Protein AF-A0A7J2KM29-F1 (afdb_monomer)

Foldseek 3Di:
DPPPDPDPVVVLLVVVLVVVVVVVPVVDPDCPQKDKDAQDQAPLRDGARIWIAGNPQQEIEGEHEDQDCDPVNVVVVVVSQVVRDDPSHDYDYDYHHSVVVVDD

Nearest PDB structures (foldseek):
  2ixs-assembly2_B  TM=5.158E-01  e=1.718E-01  Streptom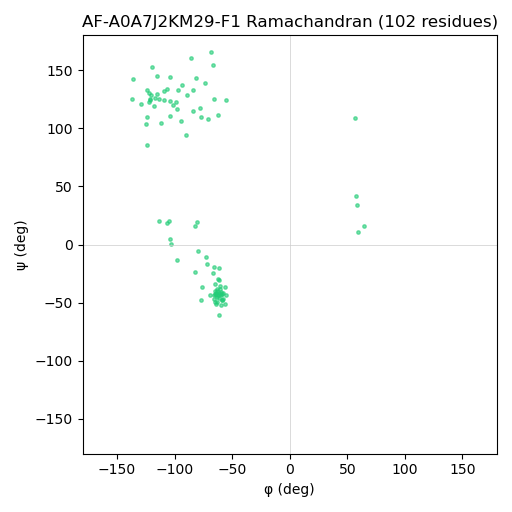yces diastaticus
  8v3w-assembly1_N  TM=4.191E-01  e=5.400E-01  Clostridioides difficile
  3tuf-assembly1_A  TM=3.702E-01  e=2.222E+00  Bacillus subtilis
  8j7u-assembly1_A  TM=2.265E-01  e=2.377E+00  Homo sapiens
  8j80-assembly1_B  TM=3.522E-01  e=5.706E+00  Homo sapiens

Radius of gyration: 14.6 Å; Cα contacts (8 Å, |Δi|>4): 130; chains: 1; bounding box: 31×35×36 Å

Sequence (104 aa):
MRIGNSDESFQKHEVVKLLLVMKILRKYRRKDFLRIYTEFQLENNCKPDIYFENLKDKSILIYEIQKDYTKEWLKEKTKQYKDYEVYNFTVDFIPINLNLFSND

Mean predicted aligned error: 5.51 Å

pLDDT: mean 87.12, std 12.15, range [38.75, 97.0]

Structure (mmCIF, N/CA/C/O backbone):
data_AF-A0A7J2KM29-F1
#
_entry.id   AF-A0A7J2KM29-F1
#
loop_
_atom_site.group_PDB
_atom_site.id
_atom_site.type_symbol
_atom_site.label_atom_id
_atom_site.label_alt_id
_atom_site.label_comp_id
_atom_site.label_asym_id
_atom_site.label_entity_id
_atom_site.label_seq_id
_atom_site.pdbx_PDB_ins_code
_atom_site.Cartn_x
_atom_site.Cartn_y
_atom_site.Cartn_z
_atom_site.occupancy
_atom_site.B_iso_or_equiv
_atom_site.auth_seq_id
_atom_site.auth_comp_id
_atom_site.auth_asym_id
_atom_site.auth_atom_id
_atom_site.pdbx_PDB_model_num
ATOM 1 N N . MET A 1 1 ? -10.133 -23.442 -18.292 1.00 46.66 1 MET A N 1
ATOM 2 C CA . MET A 1 1 ? -9.632 -22.265 -17.553 1.00 46.66 1 MET A CA 1
ATOM 3 C C . MET A 1 1 ? -8.789 -21.445 -18.522 1.00 46.66 1 MET A C 1
ATOM 5 O O . MET A 1 1 ? -7.753 -21.934 -18.947 1.00 46.66 1 MET A O 1
ATOM 9 N N . ARG A 1 2 ? -9.268 -20.282 -18.987 1.00 38.75 2 ARG A N 1
ATOM 10 C CA . ARG A 1 2 ? -8.435 -19.358 -19.776 1.00 38.75 2 ARG A CA 1
ATOM 11 C C . ARG A 1 2 ? -7.529 -18.640 -18.781 1.00 38.75 2 ARG A C 1
ATOM 13 O O . ARG A 1 2 ? -8.036 -17.879 -17.965 1.00 38.75 2 ARG A O 1
ATOM 20 N N . ILE A 1 3 ? -6.234 -18.934 -18.803 1.00 57.22 3 ILE A N 1
ATOM 21 C CA . ILE A 1 3 ? -5.252 -18.152 -18.051 1.00 57.22 3 ILE A CA 1
ATOM 22 C C . ILE A 1 3 ? -5.168 -16.810 -18.780 1.00 57.22 3 ILE A C 1
ATOM 24 O O . ILE A 1 3 ? -4.731 -16.757 -19.929 1.00 57.22 3 ILE A O 1
ATOM 28 N N . GLY A 1 4 ? -5.712 -15.759 -18.167 1.00 49.28 4 GLY A N 1
ATOM 29 C CA . GLY A 1 4 ? -5.587 -14.401 -18.681 1.00 49.28 4 GLY A CA 1
ATOM 30 C C . GLY A 1 4 ? -4.109 -14.032 -18.682 1.00 49.28 4 GLY A C 1
ATOM 31 O O . GLY A 1 4 ? -3.522 -13.935 -17.616 1.00 49.28 4 GLY A O 1
ATOM 32 N N . ASN A 1 5 ? -3.535 -13.897 -19.877 1.00 58.66 5 ASN A N 1
ATOM 33 C CA . ASN A 1 5 ? -2.132 -13.589 -20.161 1.00 58.66 5 ASN A CA 1
ATOM 34 C C . ASN A 1 5 ? -1.088 -14.551 -19.562 1.00 58.66 5 ASN A C 1
ATOM 36 O O . ASN A 1 5 ? -0.766 -14.542 -18.381 1.00 58.66 5 ASN A O 1
ATOM 40 N N . SER A 1 6 ? -0.472 -15.339 -20.444 1.00 60.03 6 SER A N 1
ATOM 41 C CA . SER A 1 6 ? 0.679 -16.205 -20.161 1.00 60.03 6 SER A CA 1
ATOM 42 C C . SER A 1 6 ? 2.024 -15.466 -20.187 1.00 60.03 6 SER A C 1
ATOM 44 O O . SER A 1 6 ? 3.059 -16.112 -20.317 1.00 60.03 6 SER A O 1
ATOM 46 N N . ASP A 1 7 ? 2.019 -14.132 -20.131 1.00 75.25 7 ASP A N 1
ATOM 47 C CA . ASP A 1 7 ? 3.244 -13.332 -20.111 1.00 75.25 7 ASP A CA 1
ATOM 48 C C . ASP A 1 7 ? 4.009 -13.608 -18.805 1.00 75.25 7 ASP A C 1
ATOM 50 O O . ASP A 1 7 ? 3.460 -13.486 -17.708 1.00 75.25 7 ASP A O 1
ATOM 54 N N . GLU A 1 8 ? 5.275 -14.000 -18.920 1.00 74.56 8 GLU A N 1
ATOM 55 C CA . GLU A 1 8 ? 6.154 -14.329 -17.794 1.00 74.56 8 GLU A CA 1
ATOM 56 C C . GLU A 1 8 ? 6.273 -13.169 -16.796 1.00 74.56 8 GLU A C 1
ATOM 58 O O . GLU A 1 8 ? 6.263 -13.361 -15.578 1.00 74.56 8 GLU A O 1
ATOM 63 N N . SER A 1 9 ? 6.289 -11.934 -17.300 1.00 73.31 9 SER A N 1
ATOM 64 C CA . SER A 1 9 ? 6.288 -10.738 -16.469 1.00 73.31 9 SER A CA 1
ATOM 65 C C . SER A 1 9 ? 5.044 -10.642 -15.595 1.00 73.31 9 SER A C 1
ATOM 67 O O . SER A 1 9 ? 5.125 -10.209 -14.444 1.00 73.31 9 SER A O 1
ATOM 69 N N . PHE A 1 10 ? 3.889 -10.976 -16.164 1.00 79.81 10 PHE A N 1
ATOM 70 C CA . PHE A 1 10 ? 2.615 -10.936 -15.461 1.00 79.81 10 PHE A CA 1
ATOM 71 C C . PHE A 1 10 ? 2.567 -12.032 -14.393 1.00 79.81 10 PHE A C 1
ATOM 73 O O . PHE A 1 10 ? 2.233 -11.761 -13.243 1.00 79.81 10 PHE A O 1
ATOM 80 N N . GLN A 1 11 ? 3.018 -13.244 -14.730 1.00 84.12 11 GLN A N 1
ATOM 81 C CA . GLN A 1 11 ? 3.128 -14.340 -13.764 1.00 84.12 11 GLN A CA 1
ATOM 82 C C . GLN A 1 11 ? 4.038 -13.974 -12.591 1.00 84.12 11 GLN A C 1
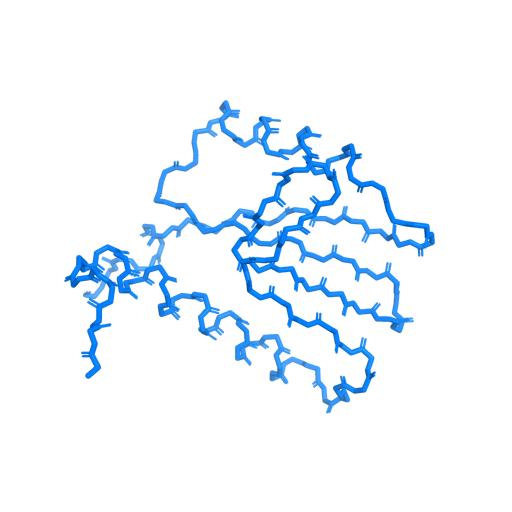ATOM 84 O O . GLN A 1 11 ? 3.694 -14.225 -11.437 1.00 84.12 11 GLN A O 1
ATOM 89 N N . LYS A 1 12 ? 5.175 -13.328 -12.865 1.00 85.00 12 LYS A N 1
ATOM 90 C CA . LYS A 1 12 ? 6.092 -12.878 -11.819 1.00 85.00 12 LYS A CA 1
ATOM 91 C C . LYS A 1 12 ? 5.443 -11.859 -10.878 1.00 85.00 12 LYS A C 1
ATOM 93 O O . LYS A 1 12 ? 5.612 -11.960 -9.663 1.00 85.00 12 LYS A O 1
ATOM 98 N N . HIS A 1 13 ? 4.705 -10.892 -11.423 1.00 89.25 13 HIS A N 1
ATOM 99 C CA . HIS A 1 13 ? 3.965 -9.902 -10.633 1.00 89.25 13 HIS A CA 1
ATOM 100 C C . HIS A 1 13 ? 2.945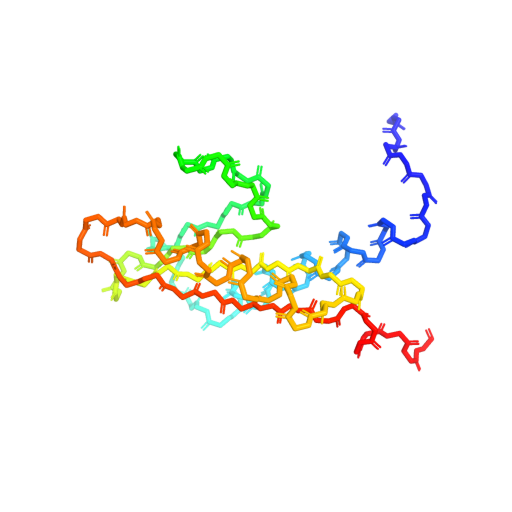 -10.580 -9.703 1.00 89.25 13 HIS A C 1
ATOM 102 O O . HIS A 1 13 ? 2.973 -10.347 -8.492 1.00 89.25 13 HIS A O 1
ATOM 108 N N . GLU A 1 14 ? 2.157 -11.522 -10.228 1.00 89.81 14 GLU A N 1
ATOM 109 C CA . GLU A 1 14 ? 1.179 -12.294 -9.449 1.00 89.81 14 GLU A CA 1
ATOM 110 C C . GLU A 1 14 ? 1.827 -13.159 -8.357 1.00 89.81 14 GLU A C 1
ATOM 112 O O . GLU A 1 14 ? 1.334 -13.224 -7.227 1.00 89.81 14 GLU A O 1
ATOM 117 N N . VAL A 1 15 ? 2.971 -13.788 -8.645 1.00 91.25 15 VAL A N 1
ATOM 118 C CA . VAL A 1 15 ? 3.724 -14.567 -7.650 1.00 91.25 15 VAL A CA 1
ATOM 119 C C . VAL A 1 15 ? 4.218 -13.669 -6.516 1.00 91.25 15 VAL A C 1
ATOM 121 O O . VAL A 1 15 ? 4.061 -14.018 -5.345 1.00 91.25 15 VAL A O 1
ATOM 124 N N . VAL A 1 16 ? 4.774 -12.495 -6.825 1.00 92.12 16 VAL A N 1
ATOM 125 C CA . VAL A 1 16 ? 5.226 -11.543 -5.797 1.00 92.12 16 VAL A CA 1
ATOM 126 C C . VAL A 1 16 ? 4.052 -11.035 -4.959 1.00 92.12 16 VAL A C 1
ATOM 128 O O . VAL A 1 16 ? 4.161 -10.986 -3.730 1.00 92.12 16 VAL A O 1
ATOM 131 N N . LYS A 1 17 ? 2.912 -10.736 -5.593 1.00 93.81 17 LYS A N 1
ATOM 132 C CA . LYS A 1 17 ? 1.663 -10.356 -4.919 1.00 93.81 17 LYS A CA 1
ATOM 133 C C . LYS A 1 17 ? 1.236 -11.438 -3.919 1.00 93.81 17 LYS A C 1
ATOM 135 O O . LYS A 1 17 ? 1.058 -11.160 -2.730 1.00 93.81 17 LYS A O 1
ATOM 140 N N . LEU A 1 18 ? 1.176 -12.696 -4.359 1.00 94.38 18 LEU A N 1
ATOM 141 C CA . LEU A 1 18 ? 0.840 -13.838 -3.507 1.00 94.38 18 LEU A CA 1
ATOM 142 C C . LEU A 1 18 ? 1.813 -13.991 -2.327 1.00 94.38 18 LEU A C 1
ATOM 144 O O . LEU A 1 18 ? 1.382 -14.131 -1.178 1.00 94.38 18 LEU A O 1
ATOM 148 N N . LEU A 1 19 ? 3.122 -13.936 -2.586 1.00 94.44 19 LEU A N 1
ATOM 149 C CA . LEU A 1 19 ? 4.149 -14.055 -1.548 1.00 94.44 19 LEU A CA 1
ATOM 150 C C . LEU A 1 19 ? 4.038 -12.942 -0.501 1.00 94.44 19 LEU A C 1
ATOM 152 O O . LEU A 1 19 ? 4.213 -13.203 0.695 1.00 94.44 19 LEU A O 1
ATOM 156 N N . LEU A 1 20 ? 3.707 -11.718 -0.918 1.00 94.56 20 LEU A N 1
ATOM 157 C CA . LEU A 1 20 ? 3.502 -10.604 -0.000 1.00 94.56 20 LEU A CA 1
ATOM 158 C C . LEU A 1 20 ? 2.287 -10.837 0.901 1.00 94.56 20 LEU A C 1
ATOM 160 O O . LEU A 1 20 ? 2.403 -10.706 2.122 1.00 94.56 20 LEU A O 1
ATOM 164 N N . VAL A 1 21 ? 1.155 -11.259 0.332 1.00 95.25 21 VAL A N 1
ATOM 165 C CA . VAL A 1 21 ? -0.047 -11.607 1.106 1.00 95.25 21 VAL A CA 1
ATOM 166 C C . VAL A 1 21 ? 0.262 -12.718 2.110 1.00 95.25 21 VAL A C 1
ATOM 168 O O . VAL A 1 21 ? -0.049 -12.588 3.296 1.00 95.25 21 VAL A O 1
ATOM 171 N N . MET A 1 22 ? 0.952 -13.781 1.686 1.00 94.94 22 MET A N 1
ATOM 172 C CA . MET A 1 22 ? 1.376 -14.862 2.582 1.00 94.94 22 MET A CA 1
ATOM 173 C C . MET A 1 22 ? 2.279 -14.354 3.711 1.00 94.94 22 MET A C 1
ATOM 175 O O . MET A 1 22 ? 2.122 -14.772 4.861 1.00 94.94 22 MET A O 1
ATOM 179 N N . LYS A 1 23 ? 3.212 -13.442 3.417 1.00 93.69 23 LYS A N 1
ATOM 180 C CA . LYS A 1 23 ? 4.099 -12.831 4.416 1.00 93.69 23 LYS A CA 1
ATOM 181 C C . LYS A 1 23 ? 3.318 -12.001 5.435 1.00 93.69 23 LYS A C 1
ATOM 183 O O . LYS A 1 23 ? 3.578 -12.136 6.631 1.00 93.69 23 LYS A O 1
ATOM 188 N N . ILE A 1 24 ? 2.345 -11.203 4.993 1.00 93.44 24 ILE A N 1
ATOM 189 C CA . ILE A 1 24 ? 1.444 -10.450 5.879 1.00 93.44 24 ILE A CA 1
ATOM 190 C C . ILE A 1 24 ? 0.676 -11.429 6.776 1.00 93.44 24 ILE A C 1
ATOM 192 O O . ILE A 1 24 ? 0.752 -11.341 8.000 1.00 93.44 24 ILE A O 1
ATOM 196 N N . LEU A 1 25 ? 0.024 -12.437 6.193 1.00 93.19 25 LEU A N 1
ATOM 197 C CA . LEU A 1 25 ? -0.755 -13.429 6.940 1.00 93.19 25 LEU A CA 1
ATOM 198 C C . LEU A 1 25 ? 0.080 -14.242 7.942 1.00 93.19 25 LEU A C 1
ATOM 200 O O . LEU A 1 25 ? -0.449 -14.664 8.970 1.00 93.19 25 LEU A O 1
ATOM 204 N N . ARG A 1 26 ? 1.369 -14.472 7.661 1.00 93.75 26 ARG A N 1
ATOM 205 C CA . ARG A 1 26 ? 2.311 -15.126 8.587 1.00 93.75 26 ARG A CA 1
ATOM 206 C C . ARG A 1 26 ? 2.769 -14.199 9.711 1.00 93.75 26 ARG A C 1
ATOM 208 O O . ARG A 1 26 ? 2.937 -14.663 10.835 1.00 93.75 26 ARG A O 1
ATOM 215 N N . LYS A 1 27 ? 2.966 -12.908 9.425 1.00 92.94 27 LYS A N 1
ATOM 216 C CA . LYS A 1 27 ? 3.382 -11.901 10.415 1.00 92.94 27 LYS A CA 1
ATOM 217 C C . LYS A 1 27 ? 2.331 -11.723 11.514 1.00 92.94 27 LYS A C 1
ATOM 219 O O . LYS A 1 27 ? 2.684 -11.562 12.681 1.00 92.94 27 LYS A O 1
ATOM 224 N N . TYR A 1 28 ? 1.048 -11.759 11.159 1.00 91.25 28 TYR A N 1
ATOM 225 C CA . TYR A 1 28 ? -0.048 -11.494 12.090 1.00 91.25 28 TYR A CA 1
ATOM 226 C C . TYR A 1 28 ? -0.761 -12.784 12.520 1.00 91.25 28 TYR A C 1
ATOM 228 O O . TYR A 1 28 ? -1.491 -13.414 11.758 1.00 91.25 28 TYR A O 1
ATOM 236 N N . ARG A 1 29 ? -0.589 -13.162 13.794 1.00 82.69 29 ARG A N 1
ATOM 237 C CA . ARG A 1 29 ? -1.177 -14.390 14.364 1.00 82.69 29 ARG A CA 1
ATOM 238 C C . ARG A 1 29 ? -2.712 -14.365 14.405 1.00 82.69 29 ARG A C 1
ATOM 240 O O . ARG A 1 29 ? -3.335 -15.393 14.156 1.00 82.69 29 ARG A O 1
ATOM 247 N N . ARG A 1 30 ? -3.313 -13.216 14.740 1.00 85.50 30 ARG A N 1
ATOM 248 C CA . ARG A 1 30 ? -4.774 -13.015 14.747 1.00 85.50 30 ARG A CA 1
ATOM 249 C C . ARG A 1 30 ? -5.194 -12.322 13.460 1.00 85.50 30 ARG A C 1
ATOM 251 O O . ARG A 1 30 ? -4.693 -11.238 13.177 1.00 85.50 30 ARG A O 1
ATOM 258 N N . LYS A 1 31 ? -6.100 -12.950 12.714 1.00 88.00 31 LYS A N 1
ATOM 259 C CA . LYS A 1 31 ? -6.528 -12.483 11.389 1.00 88.00 31 LYS A CA 1
ATOM 260 C C . LYS A 1 31 ? -7.831 -11.685 11.417 1.00 88.00 31 LYS A C 1
ATOM 262 O O . LYS A 1 31 ? -8.109 -10.981 10.461 1.00 88.00 31 LYS A O 1
ATOM 267 N N . ASP A 1 32 ? -8.565 -11.724 12.527 1.00 91.44 32 ASP A N 1
ATOM 268 C CA . ASP A 1 32 ? -9.899 -11.112 12.673 1.00 91.44 32 ASP A CA 1
ATOM 269 C C . ASP A 1 32 ? -9.905 -9.585 12.487 1.00 91.44 32 ASP A C 1
ATOM 271 O O . ASP A 1 32 ? -10.938 -8.986 12.209 1.00 91.44 32 ASP A O 1
ATOM 275 N N . PHE A 1 33 ? -8.740 -8.952 12.637 1.00 92.94 33 PHE A N 1
ATOM 276 C CA . PHE A 1 33 ? -8.551 -7.509 12.480 1.00 92.94 33 PHE A CA 1
ATOM 277 C C . PHE A 1 33 ? -7.877 -7.129 11.162 1.00 92.94 33 PHE A C 1
ATOM 279 O O . PHE A 1 33 ? -7.529 -5.967 10.983 1.00 92.94 33 PHE A O 1
ATOM 286 N N . LEU A 1 34 ? -7.632 -8.091 10.274 1.00 95.25 34 LEU A N 1
ATOM 287 C CA . LEU A 1 34 ? -6.910 -7.859 9.031 1.00 95.25 34 LEU A CA 1
ATOM 288 C C . LEU A 1 34 ? -7.888 -7.890 7.869 1.00 95.25 34 LEU A C 1
ATOM 290 O O . LEU A 1 34 ? -8.681 -8.822 7.735 1.00 95.25 34 LEU A O 1
ATOM 2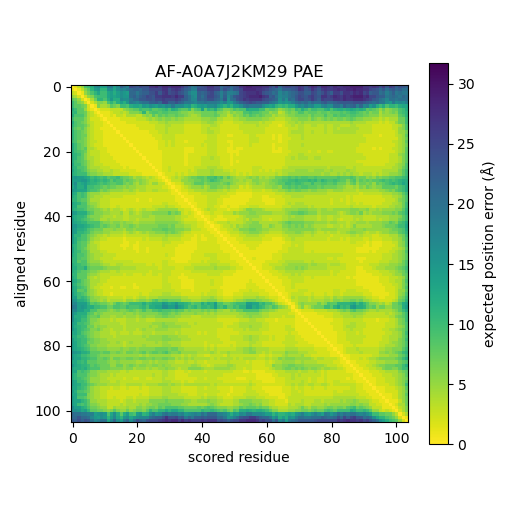94 N N . ARG A 1 35 ? -7.772 -6.909 6.987 1.00 95.44 35 ARG A N 1
ATOM 295 C CA . ARG A 1 35 ? -8.407 -6.928 5.674 1.00 95.44 35 ARG A CA 1
ATOM 296 C C . ARG A 1 35 ? -7.308 -6.824 4.634 1.00 95.44 35 ARG A C 1
ATOM 298 O O . ARG A 1 35 ? -6.426 -5.977 4.735 1.00 95.44 35 ARG A O 1
ATOM 305 N N . ILE A 1 36 ? -7.326 -7.741 3.678 1.00 96.12 36 ILE A N 1
ATOM 306 C CA . ILE A 1 36 ? -6.374 -7.771 2.574 1.00 96.12 36 ILE A CA 1
ATOM 307 C C . ILE A 1 36 ? -7.202 -7.884 1.309 1.00 96.12 36 ILE A C 1
ATOM 309 O O . ILE A 1 36 ? -7.947 -8.851 1.152 1.00 96.12 36 ILE A O 1
ATOM 313 N N . TYR A 1 37 ? -7.053 -6.914 0.419 1.00 95.31 37 TYR A N 1
ATOM 314 C CA . TYR A 1 37 ? -7.668 -6.950 -0.895 1.00 95.31 37 TYR A CA 1
ATOM 315 C C . TYR A 1 37 ? -6.586 -6.793 -1.949 1.00 95.31 37 TYR A C 1
ATOM 317 O 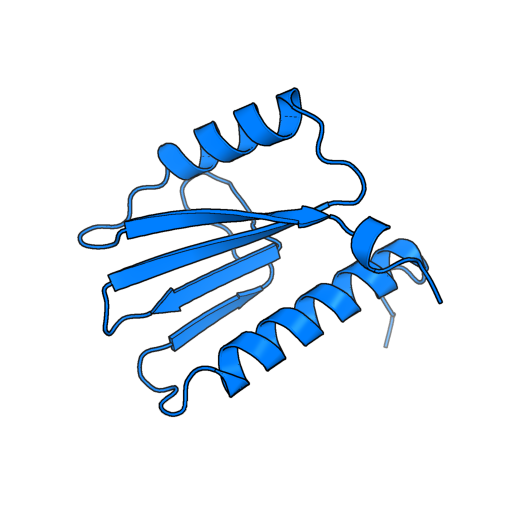O . TYR A 1 37 ? -5.723 -5.924 -1.851 1.00 95.31 37 TYR A O 1
ATOM 325 N N . THR A 1 38 ? -6.626 -7.649 -2.957 1.00 94.44 38 THR A N 1
ATOM 326 C CA . THR A 1 38 ? -5.814 -7.497 -4.159 1.00 94.44 38 THR A CA 1
ATOM 327 C C . THR A 1 38 ? -6.630 -6.753 -5.193 1.00 94.44 38 THR A C 1
ATOM 329 O O . THR A 1 38 ? -7.802 -7.087 -5.373 1.00 94.44 38 THR A O 1
ATOM 332 N N . GLU A 1 39 ? -6.022 -5.801 -5.900 1.00 88.88 39 GLU A N 1
ATOM 333 C CA . GLU A 1 39 ? -6.670 -5.163 -7.050 1.00 88.88 39 GLU A CA 1
ATOM 334 C C . GLU A 1 39 ? -8.014 -4.484 -6.721 1.00 88.88 39 GLU A C 1
ATOM 336 O O . GLU A 1 39 ? -8.948 -4.457 -7.524 1.00 88.88 39 GLU A O 1
ATOM 341 N N . PHE A 1 40 ? -8.125 -3.932 -5.517 1.00 89.19 40 PHE A N 1
ATOM 342 C CA . PHE A 1 40 ? -9.343 -3.290 -5.040 1.00 89.19 40 PHE A CA 1
ATOM 343 C C . PHE A 1 40 ? -9.428 -1.842 -5.515 1.00 89.19 40 PHE A C 1
ATOM 345 O O . PHE A 1 40 ? -8.463 -1.096 -5.398 1.00 89.19 40 PHE A O 1
ATOM 352 N N . GLN A 1 41 ? -10.579 -1.435 -6.044 1.00 91.31 41 GLN A N 1
ATOM 353 C CA . GLN A 1 41 ? -10.793 -0.063 -6.495 1.00 91.31 41 GLN A CA 1
ATOM 354 C C . GLN A 1 41 ? -11.051 0.855 -5.293 1.00 91.31 41 GLN A C 1
ATOM 356 O O . GLN A 1 41 ? -12.042 0.688 -4.587 1.00 91.31 41 GLN A O 1
ATOM 361 N N . LEU A 1 42 ? -10.173 1.835 -5.086 1.00 89.75 42 LEU A N 1
ATOM 362 C CA . LEU A 1 42 ? -10.311 2.878 -4.071 1.00 89.75 42 LEU A CA 1
ATOM 363 C C . LEU A 1 42 ? -11.144 4.057 -4.592 1.00 89.75 42 LEU A C 1
ATOM 365 O O . LEU A 1 42 ? -11.26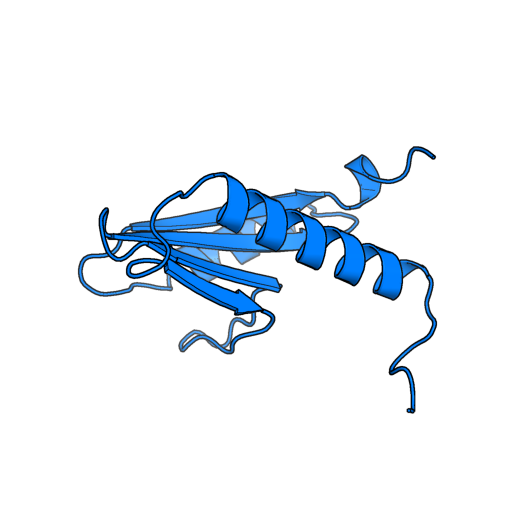5 4.266 -5.803 1.00 89.75 42 LEU A O 1
ATOM 369 N N . GLU A 1 43 ? -11.661 4.860 -3.660 1.00 86.38 43 GLU A N 1
ATOM 370 C CA . GLU A 1 43 ? -12.494 6.042 -3.938 1.00 86.38 43 GLU A CA 1
ATOM 371 C C . GLU A 1 43 ? -11.758 7.126 -4.741 1.00 86.38 43 GLU A C 1
ATOM 373 O O . GLU A 1 43 ? -12.363 7.824 -5.550 1.00 86.38 43 GLU A O 1
ATOM 378 N N . ASN A 1 44 ? -10.434 7.224 -4.595 1.00 84.25 44 ASN A N 1
ATOM 379 C CA . ASN A 1 44 ? -9.587 8.140 -5.367 1.00 84.25 44 ASN A CA 1
ATOM 380 C C . ASN A 1 44 ? -9.245 7.610 -6.778 1.00 84.25 44 ASN A C 1
ATOM 382 O O . ASN A 1 44 ? -8.252 8.024 -7.377 1.00 84.25 44 ASN A O 1
ATOM 386 N N . ASN A 1 45 ? -10.021 6.654 -7.296 1.00 85.00 45 ASN A N 1
ATOM 387 C CA . ASN A 1 45 ? -9.786 5.936 -8.549 1.00 85.00 45 ASN A CA 1
ATOM 388 C C . ASN A 1 45 ? -8.459 5.153 -8.630 1.00 85.00 45 ASN A C 1
ATOM 390 O O . ASN A 1 45 ? -8.131 4.620 -9.692 1.00 85.00 45 ASN A O 1
ATOM 394 N N . CYS A 1 46 ? -7.723 4.988 -7.529 1.00 86.94 46 CYS A N 1
ATOM 395 C CA . CYS A 1 46 ? -6.545 4.124 -7.514 1.00 86.94 46 CYS A CA 1
ATOM 396 C C . CYS A 1 46 ? -6.937 2.658 -7.335 1.00 86.94 46 CYS A C 1
ATOM 398 O O . CYS A 1 46 ? -7.852 2.327 -6.586 1.00 86.94 46 CYS A O 1
ATOM 400 N N . LYS A 1 47 ? -6.204 1.771 -8.002 1.00 92.75 47 LYS A N 1
ATOM 401 C CA . LYS A 1 47 ? -6.351 0.324 -7.874 1.00 92.75 47 LYS A CA 1
ATOM 402 C C . LYS A 1 47 ? -4.989 -0.259 -7.486 1.00 92.75 47 LYS A C 1
ATOM 404 O O . LYS A 1 47 ? -4.226 -0.598 -8.388 1.00 92.75 47 LYS A O 1
ATOM 409 N N . PRO A 1 48 ? -4.639 -0.295 -6.189 1.00 94.12 48 PRO A N 1
ATOM 410 C CA . PRO A 1 48 ? -3.369 -0.853 -5.756 1.00 94.12 48 PRO A CA 1
ATOM 411 C C . PRO A 1 48 ? -3.293 -2.355 -6.002 1.00 94.12 48 PRO A C 1
ATOM 413 O O . PRO A 1 48 ? -4.309 -3.060 -5.970 1.00 94.12 48 PRO A O 1
ATOM 416 N N . ASP A 1 49 ? -2.070 -2.859 -6.142 1.00 95.25 49 ASP A N 1
ATOM 417 C CA . ASP A 1 49 ? -1.839 -4.298 -6.224 1.00 95.25 49 ASP A CA 1
ATOM 418 C C . ASP A 1 49 ? -2.296 -5.017 -4.958 1.00 95.25 49 ASP A C 1
ATOM 420 O O . ASP A 1 49 ? -2.987 -6.037 -5.043 1.00 95.25 49 ASP A O 1
ATOM 424 N N . ILE A 1 50 ? -1.937 -4.476 -3.788 1.00 97.00 50 ILE A N 1
ATOM 425 C CA . ILE A 1 50 ? -2.402 -4.964 -2.487 1.00 97.00 50 ILE A CA 1
ATOM 426 C C . ILE A 1 50 ? -2.771 -3.785 -1.595 1.00 97.00 50 ILE A C 1
ATOM 428 O O . ILE A 1 50 ? -1.949 -2.922 -1.290 1.00 97.00 50 ILE A O 1
ATOM 432 N N . TYR A 1 51 ? -4.000 -3.821 -1.102 1.00 96.75 51 TYR A N 1
ATOM 433 C CA . TYR A 1 51 ? -4.486 -3.006 -0.006 1.00 96.75 51 TYR A CA 1
ATOM 434 C C . TYR A 1 51 ? -4.506 -3.851 1.268 1.00 96.75 51 TYR A C 1
ATOM 436 O O . TYR A 1 51 ? -5.194 -4.874 1.329 1.00 96.75 51 TYR A O 1
ATOM 444 N N . PHE A 1 52 ? -3.760 -3.436 2.287 1.00 96.56 52 PHE A N 1
ATOM 445 C CA . PHE A 1 52 ? -3.755 -4.065 3.603 1.00 96.56 52 PHE A CA 1
ATOM 446 C C . PHE A 1 52 ? -4.254 -3.080 4.654 1.00 96.56 52 PHE A C 1
ATOM 448 O O . PHE A 1 52 ? -3.689 -2.007 4.805 1.00 96.56 52 PHE A O 1
ATOM 455 N N . GLU A 1 53 ? -5.263 -3.473 5.420 1.00 95.69 53 GLU A N 1
ATOM 456 C CA . GLU A 1 53 ? -5.815 -2.697 6.527 1.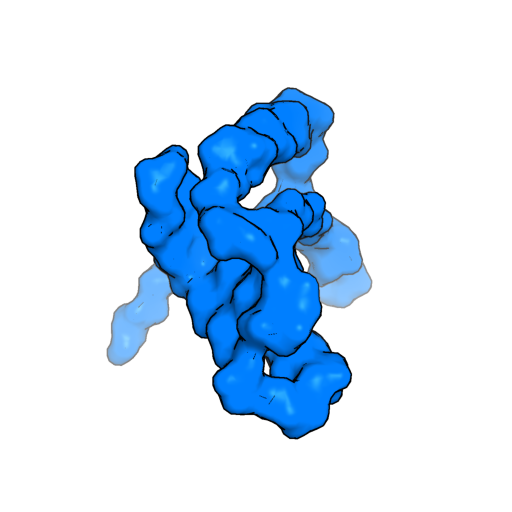00 95.69 53 GLU A CA 1
ATOM 457 C C . GLU A 1 53 ? -5.738 -3.520 7.816 1.00 95.69 53 GLU A C 1
ATOM 459 O O . GLU A 1 53 ? -6.166 -4.678 7.877 1.00 95.69 53 GLU A O 1
ATOM 464 N N . ASN A 1 54 ? -5.198 -2.903 8.866 1.00 96.00 54 ASN A N 1
ATOM 465 C CA . ASN A 1 54 ? -5.149 -3.450 10.210 1.00 96.00 54 ASN A CA 1
ATOM 466 C C . ASN A 1 54 ? -6.063 -2.640 11.136 1.00 96.00 54 ASN A C 1
ATOM 468 O O . ASN A 1 54 ? -5.742 -1.548 11.605 1.00 96.00 54 ASN A O 1
ATOM 472 N N . LEU A 1 55 ? -7.214 -3.222 11.462 1.00 94.81 55 LEU A N 1
ATOM 473 C CA . LEU A 1 55 ? -8.248 -2.600 12.288 1.00 94.81 55 LEU A CA 1
ATOM 474 C C . LEU A 1 55 ? -7.810 -2.363 13.736 1.00 94.81 55 LEU A C 1
ATOM 476 O O . LEU A 1 55 ? -8.452 -1.568 14.430 1.00 94.81 55 LEU A O 1
ATOM 480 N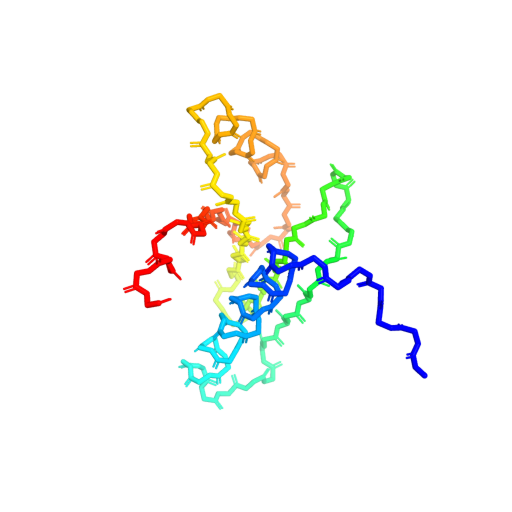 N . LYS A 1 56 ? -6.767 -3.070 14.195 1.00 93.44 56 LYS A N 1
ATOM 481 C CA . LYS A 1 56 ? -6.279 -3.015 15.576 1.00 93.44 56 LYS A CA 1
ATOM 482 C C . LYS A 1 56 ? -5.470 -1.750 15.850 1.00 93.44 56 LYS A C 1
ATOM 484 O O . LYS A 1 56 ? -5.682 -1.126 16.881 1.00 93.44 56 LYS A O 1
ATOM 489 N N . ASP A 1 57 ? -4.531 -1.420 14.969 1.00 94.19 57 ASP A N 1
ATOM 490 C CA . ASP A 1 57 ? -3.669 -0.234 15.095 1.00 94.19 57 ASP A CA 1
ATOM 491 C C . ASP A 1 57 ? -4.099 0.913 14.176 1.00 94.19 57 ASP A C 1
ATOM 493 O O . ASP A 1 57 ? -3.489 1.976 14.210 1.00 94.19 57 ASP A O 1
ATOM 497 N N . LYS A 1 58 ? -5.169 0.705 13.401 1.00 96.19 58 LYS A N 1
ATOM 498 C CA . LYS A 1 58 ? -5.696 1.670 12.442 1.00 96.19 58 LYS A CA 1
ATOM 499 C C . LYS A 1 58 ? -4.659 2.080 11.395 1.00 96.19 58 LYS A C 1
ATOM 501 O O . LYS A 1 58 ? -4.562 3.244 11.024 1.00 96.19 58 LYS A O 1
ATOM 506 N N . SER A 1 59 ? -3.892 1.115 10.897 1.00 95.88 59 SER A N 1
ATOM 507 C CA . SER A 1 59 ? -2.971 1.331 9.780 1.00 95.88 59 SER A CA 1
ATOM 508 C C . SER A 1 59 ? -3.508 0.743 8.479 1.00 95.88 59 SER A C 1
ATOM 510 O O . SER A 1 59 ? -4.151 -0.309 8.465 1.00 95.88 59 SER A O 1
ATOM 512 N N . ILE A 1 60 ? -3.225 1.433 7.381 1.00 95.94 60 ILE A N 1
ATOM 513 C CA . ILE A 1 60 ? -3.419 0.978 6.011 1.00 95.94 60 ILE A CA 1
ATOM 514 C C . ILE A 1 60 ? -2.056 1.026 5.329 1.00 95.94 60 ILE A C 1
ATOM 516 O O . ILE A 1 60 ? -1.406 2.068 5.309 1.00 95.94 60 ILE A O 1
ATOM 520 N N . LEU A 1 61 ? -1.631 -0.095 4.754 1.00 95.81 61 LEU A N 1
ATOM 521 C CA . LEU A 1 61 ? -0.456 -0.164 3.894 1.00 95.81 61 LEU A CA 1
ATOM 522 C C . LEU A 1 61 ? -0.904 -0.493 2.478 1.00 95.81 61 LEU A C 1
ATOM 524 O O . LEU A 1 61 ? -1.573 -1.502 2.236 1.00 95.81 61 LEU A O 1
ATOM 528 N N . ILE A 1 62 ? -0.499 0.354 1.546 1.00 95.81 62 ILE A N 1
ATOM 529 C CA . ILE A 1 62 ? -0.740 0.177 0.124 1.00 95.81 62 ILE A CA 1
ATOM 530 C C . ILE A 1 62 ? 0.558 -0.281 -0.525 1.00 95.81 62 ILE A C 1
ATOM 532 O O . ILE A 1 62 ? 1.577 0.400 -0.423 1.00 95.81 62 ILE A O 1
ATOM 536 N N . TYR A 1 63 ? 0.520 -1.421 -1.207 1.00 95.44 63 TYR A N 1
ATOM 537 C CA . TYR A 1 63 ? 1.661 -1.944 -1.946 1.00 95.44 63 TYR A CA 1
ATOM 538 C C . TYR A 1 63 ? 1.415 -1.837 -3.447 1.00 95.44 63 TYR A C 1
ATOM 540 O O . TYR A 1 63 ? 0.365 -2.260 -3.930 1.00 95.44 63 TYR A O 1
ATOM 548 N N . GLU A 1 64 ? 2.407 -1.318 -4.168 1.00 94.00 64 GLU A N 1
ATOM 549 C CA . GLU A 1 64 ? 2.440 -1.295 -5.637 1.00 94.00 64 GLU A CA 1
ATOM 550 C C . GLU A 1 64 ? 3.700 -2.009 -6.112 1.00 94.00 64 GLU A C 1
ATOM 552 O O . GLU A 1 64 ? 4.816 -1.635 -5.742 1.00 94.00 64 GLU A O 1
ATOM 557 N N . ILE A 1 65 ? 3.529 -3.034 -6.932 1.00 92.19 65 ILE A N 1
ATOM 558 C CA . ILE A 1 65 ? 4.592 -3.838 -7.513 1.00 92.19 65 ILE A CA 1
ATOM 559 C C . ILE A 1 65 ? 4.850 -3.305 -8.917 1.00 92.19 65 ILE A C 1
ATOM 561 O O . ILE A 1 65 ? 4.002 -3.381 -9.802 1.00 92.19 65 ILE A O 1
ATOM 565 N N . GLN A 1 66 ? 6.055 -2.790 -9.135 1.00 89.50 66 GLN A N 1
ATOM 566 C CA . GLN A 1 66 ? 6.440 -2.194 -10.406 1.00 89.50 66 GLN A CA 1
ATOM 567 C C . GLN A 1 66 ? 7.842 -2.646 -10.807 1.00 89.50 66 GLN A C 1
ATOM 569 O O . GLN A 1 66 ? 8.720 -2.782 -9.955 1.00 89.50 66 GLN A O 1
ATOM 574 N N . LYS A 1 67 ? 8.067 -2.881 -12.107 1.00 82.75 67 LYS A N 1
ATOM 575 C CA . LYS A 1 67 ? 9.409 -3.197 -12.636 1.00 82.75 67 LYS A CA 1
ATOM 576 C C . LYS A 1 67 ? 10.379 -2.054 -12.386 1.00 82.75 67 LYS A C 1
ATOM 578 O O . LYS A 1 67 ? 11.337 -2.207 -11.642 1.00 82.75 67 LYS A O 1
ATOM 583 N N . ASP A 1 68 ? 10.051 -0.895 -12.941 1.00 78.81 68 ASP A N 1
ATOM 584 C CA . ASP A 1 68 ? 10.831 0.322 -12.800 1.00 78.81 68 ASP A CA 1
ATOM 585 C C . ASP A 1 68 ? 9.925 1.412 -12.240 1.00 78.81 68 ASP A C 1
ATOM 587 O O . ASP A 1 68 ? 9.012 1.890 -12.916 1.00 78.81 68 ASP A O 1
ATOM 591 N N . TYR A 1 69 ? 10.146 1.803 -10.987 1.00 78.25 69 TYR A N 1
ATOM 592 C CA . TYR A 1 69 ? 9.542 3.020 -10.463 1.00 78.25 69 TYR A CA 1
ATOM 593 C C . TYR A 1 69 ? 10.532 4.175 -10.621 1.00 78.25 69 TYR A C 1
ATOM 595 O O . TYR A 1 69 ? 11.545 4.274 -9.928 1.00 78.25 69 TYR A O 1
ATOM 603 N N . THR A 1 70 ? 10.262 5.060 -11.576 1.00 85.56 70 THR A N 1
ATOM 604 C CA . THR A 1 70 ? 11.022 6.304 -11.728 1.00 85.56 70 THR A CA 1
ATOM 605 C C . THR A 1 70 ? 10.747 7.240 -10.546 1.00 85.56 70 THR A C 1
ATOM 607 O O . THR A 1 70 ? 9.792 7.054 -9.782 1.00 85.56 70 THR A O 1
ATOM 610 N N . LYS A 1 71 ? 11.574 8.279 -10.374 1.00 89.50 71 LYS A N 1
ATOM 611 C CA . LYS A 1 71 ? 11.335 9.299 -9.337 1.00 89.50 71 LYS A CA 1
ATOM 612 C C . LYS A 1 71 ? 10.002 10.012 -9.566 1.00 89.50 71 LYS A C 1
ATOM 614 O O . LYS A 1 71 ? 9.310 10.346 -8.607 1.00 89.50 71 LYS A O 1
ATOM 619 N N . GLU A 1 72 ? 9.645 10.216 -10.827 1.00 90.88 72 GLU A N 1
ATOM 620 C CA . GLU A 1 72 ? 8.391 10.818 -11.264 1.00 90.88 72 GLU A CA 1
ATOM 621 C C . GLU A 1 72 ? 7.209 9.934 -10.864 1.00 90.88 72 GLU A C 1
ATOM 623 O O . GLU A 1 72 ? 6.318 10.407 -10.161 1.00 90.88 72 GLU A O 1
ATOM 628 N N . TRP A 1 73 ? 7.254 8.636 -11.188 1.00 91.12 73 TRP A N 1
ATOM 629 C CA . TRP A 1 73 ? 6.205 7.688 -10.809 1.00 91.12 73 TRP A CA 1
ATOM 630 C C . TRP A 1 73 ? 6.035 7.603 -9.287 1.00 91.12 73 TRP A C 1
ATOM 632 O O . TRP A 1 73 ? 4.914 7.644 -8.784 1.00 91.12 73 TRP A O 1
ATOM 642 N N . LEU A 1 74 ? 7.139 7.559 -8.527 1.00 91.25 74 LEU A N 1
ATOM 643 C CA . LEU A 1 74 ? 7.091 7.563 -7.060 1.00 91.25 74 LEU A CA 1
ATOM 644 C C . LEU A 1 74 ? 6.431 8.827 -6.517 1.00 91.25 74 LEU A C 1
ATOM 646 O O . LEU A 1 74 ? 5.631 8.749 -5.584 1.00 91.25 74 LEU A O 1
ATOM 650 N N . LYS A 1 75 ? 6.757 9.988 -7.090 1.00 91.31 75 LYS A N 1
ATOM 651 C CA . LYS A 1 75 ? 6.187 11.276 -6.689 1.00 91.31 75 LYS A CA 1
ATOM 652 C C . LYS A 1 75 ? 4.691 11.330 -6.990 1.00 91.31 75 LYS A C 1
ATOM 654 O O . LYS A 1 75 ? 3.922 11.781 -6.143 1.00 91.31 75 LYS A O 1
ATOM 659 N N . GLU A 1 76 ? 4.280 10.849 -8.160 1.00 90.69 76 GLU A N 1
ATOM 660 C CA . GLU A 1 76 ? 2.876 10.767 -8.562 1.00 90.69 76 GLU A CA 1
ATOM 661 C C . GLU A 1 76 ? 2.082 9.830 -7.655 1.00 90.69 76 GLU A C 1
ATOM 663 O O . GLU A 1 76 ? 1.057 10.239 -7.115 1.00 90.69 76 GLU A O 1
ATOM 668 N N . LYS A 1 77 ? 2.581 8.614 -7.410 1.00 91.12 77 LYS A N 1
ATOM 669 C CA . LYS A 1 77 ? 1.923 7.634 -6.534 1.00 91.12 77 LYS A CA 1
ATOM 670 C C . LYS A 1 77 ? 1.862 8.089 -5.086 1.00 91.12 77 LYS A C 1
ATOM 672 O O . LYS A 1 77 ? 0.809 8.001 -4.464 1.00 91.12 77 LYS A O 1
ATOM 677 N N . THR A 1 78 ? 2.949 8.659 -4.572 1.00 90.00 78 THR A N 1
ATOM 678 C CA . THR A 1 78 ? 2.959 9.259 -3.231 1.00 90.00 78 THR A CA 1
ATOM 679 C C . THR A 1 78 ? 1.904 10.352 -3.116 1.00 90.00 78 THR A C 1
ATOM 681 O O . THR A 1 78 ? 1.201 10.407 -2.115 1.00 90.00 78 THR A O 1
ATOM 684 N N . LYS A 1 79 ? 1.750 11.204 -4.139 1.00 90.19 79 LYS A N 1
ATOM 685 C CA . LYS A 1 79 ? 0.701 12.228 -4.145 1.00 90.19 79 LYS A CA 1
ATOM 686 C C . LYS A 1 79 ? -0.698 11.601 -4.185 1.00 90.19 79 LYS A C 1
ATOM 688 O O . LYS A 1 79 ? -1.520 11.943 -3.349 1.00 90.19 79 LYS A O 1
ATOM 693 N N . GLN A 1 80 ? -0.936 10.654 -5.096 1.00 90.50 80 GLN A N 1
ATOM 694 C CA . GLN A 1 80 ? -2.227 9.968 -5.239 1.00 90.50 80 GLN A CA 1
ATOM 695 C C . GLN A 1 80 ? -2.689 9.308 -3.934 1.00 90.50 80 GLN A C 1
ATOM 697 O O . GLN A 1 80 ? -3.859 9.418 -3.575 1.00 90.50 80 GLN A O 1
ATOM 702 N N . TYR A 1 81 ? -1.779 8.641 -3.220 1.00 91.00 81 TYR A N 1
ATOM 703 C CA . TYR A 1 81 ? -2.102 7.974 -1.958 1.00 91.00 81 TYR A CA 1
ATOM 704 C C . TYR A 1 81 ? -2.116 8.909 -0.752 1.00 91.00 81 TYR A C 1
ATOM 706 O O . TYR A 1 81 ? -2.814 8.618 0.211 1.00 91.00 81 TYR A O 1
ATOM 714 N N . LYS A 1 82 ? -1.420 10.049 -0.805 1.00 86.06 82 LYS A N 1
ATOM 715 C CA . LYS A 1 82 ? -1.544 11.090 0.222 1.00 86.06 82 LYS A CA 1
ATOM 716 C C . LYS A 1 82 ? -2.942 11.713 0.239 1.00 86.06 82 LYS A C 1
ATOM 718 O O . LYS A 1 82 ? -3.424 12.062 1.307 1.00 86.06 82 LYS A O 1
ATOM 723 N N . ASP A 1 83 ? -3.578 11.821 -0.925 1.00 86.31 83 ASP A N 1
ATOM 724 C CA . ASP A 1 83 ? -4.943 12.342 -1.059 1.00 86.31 83 ASP A CA 1
ATOM 725 C C . ASP A 1 83 ? -6.016 11.287 -0.692 1.00 86.31 83 ASP A C 1
ATOM 727 O O . ASP A 1 83 ? -7.206 11.594 -0.654 1.00 86.31 83 ASP A O 1
ATOM 731 N N . TYR A 1 84 ? -5.617 10.034 -0.427 1.00 90.12 84 TYR A N 1
ATOM 732 C CA . TYR A 1 84 ? -6.513 8.974 0.029 1.00 90.12 84 TYR A CA 1
ATOM 733 C C . TYR A 1 84 ? -6.585 8.961 1.557 1.00 90.12 84 TYR A C 1
ATOM 735 O O . TYR A 1 84 ? -5.768 8.335 2.234 1.00 90.12 84 TYR A O 1
ATOM 743 N N . GLU A 1 85 ? -7.580 9.653 2.101 1.00 88.75 85 GLU A N 1
ATOM 744 C CA . GLU A 1 85 ? -7.823 9.704 3.539 1.00 88.75 85 GLU A CA 1
ATOM 745 C C . GLU A 1 85 ? -8.893 8.692 3.952 1.00 88.75 85 GLU A C 1
ATOM 747 O O . GLU A 1 85 ? -9.973 8.619 3.369 1.00 88.75 85 GLU A O 1
ATOM 752 N N . VAL A 1 86 ? -8.612 7.928 5.008 1.00 90.06 86 VAL A N 1
ATOM 753 C CA . VAL A 1 86 ? -9.590 7.040 5.640 1.00 90.06 86 VAL A CA 1
ATOM 754 C C . VAL A 1 86 ? -9.730 7.457 7.094 1.00 90.06 86 VAL A C 1
ATOM 756 O O . VAL A 1 86 ? -8.749 7.529 7.833 1.00 90.06 86 VAL A O 1
ATOM 759 N N . TYR A 1 87 ? -10.962 7.749 7.510 1.00 92.06 87 TYR A N 1
ATOM 760 C CA . TYR A 1 87 ? -11.237 8.298 8.834 1.00 92.06 87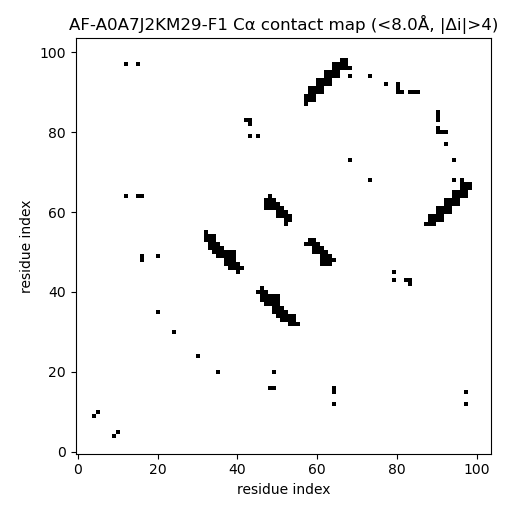 TYR A CA 1
ATOM 761 C C . TYR A 1 87 ? -10.662 7.422 9.956 1.00 92.06 87 TYR A C 1
ATOM 763 O O . TYR A 1 87 ? -11.004 6.246 10.071 1.00 92.06 87 TYR A O 1
ATOM 771 N N . ASN A 1 88 ? -9.838 8.027 10.818 1.00 93.75 88 ASN A N 1
ATOM 772 C CA . ASN A 1 88 ? -9.100 7.388 11.914 1.00 93.75 88 ASN A CA 1
ATOM 773 C C . ASN A 1 88 ? -8.040 6.357 11.500 1.00 93.75 88 ASN A C 1
ATOM 775 O O . ASN A 1 88 ? -7.604 5.615 12.376 1.00 93.75 88 ASN A O 1
ATOM 779 N N . PHE A 1 89 ? -7.609 6.304 10.237 1.00 95.81 89 PHE A N 1
ATOM 780 C CA . PHE A 1 89 ? -6.509 5.441 9.807 1.00 95.81 89 PHE A CA 1
ATOM 781 C C . PHE A 1 89 ? -5.302 6.241 9.320 1.00 95.81 89 PHE A C 1
ATOM 783 O O . PHE A 1 89 ? -5.440 7.276 8.673 1.00 95.81 89 PHE A O 1
ATOM 790 N N . THR A 1 90 ? -4.112 5.709 9.583 1.00 95.06 90 THR A N 1
ATOM 791 C CA . THR A 1 90 ? -2.871 6.157 8.945 1.00 95.06 90 THR A CA 1
ATOM 792 C C . THR A 1 90 ? -2.660 5.360 7.665 1.00 95.06 90 THR A C 1
ATOM 794 O O . THR A 1 90 ? -2.695 4.131 7.705 1.00 95.06 90 THR A O 1
ATOM 797 N N . VAL A 1 91 ? -2.426 6.043 6.545 1.00 93.81 91 VAL A N 1
ATOM 798 C CA . VAL A 1 91 ? -2.180 5.421 5.238 1.00 93.81 91 VAL A CA 1
ATOM 799 C C . VAL A 1 91 ? -0.716 5.603 4.856 1.00 93.81 91 VAL A C 1
ATOM 801 O O . VAL A 1 91 ? -0.243 6.733 4.765 1.00 93.81 91 VAL A O 1
ATOM 804 N N . ASP A 1 92 ? -0.028 4.498 4.575 1.00 93.62 92 ASP A N 1
ATOM 805 C CA . ASP A 1 92 ? 1.320 4.499 4.010 1.00 93.62 92 ASP A CA 1
ATOM 806 C C . ASP A 1 92 ? 1.361 3.782 2.659 1.00 93.62 92 ASP A C 1
ATOM 808 O O . ASP A 1 92 ? 0.600 2.850 2.379 1.00 93.62 92 ASP A O 1
ATOM 812 N N . PHE A 1 93 ? 2.314 4.199 1.830 1.00 92.38 93 PHE A N 1
ATOM 813 C CA . PHE A 1 93 ? 2.569 3.649 0.506 1.00 92.38 93 PHE A CA 1
ATOM 814 C C . PHE A 1 93 ? 3.950 2.982 0.448 1.00 92.38 93 PHE A C 1
ATOM 816 O O . PHE A 1 93 ? 4.959 3.586 0.813 1.00 92.38 93 PHE A O 1
ATOM 823 N N . ILE A 1 94 ? 4.001 1.737 -0.035 1.00 93.44 94 ILE A N 1
ATOM 824 C CA . ILE A 1 94 ? 5.216 0.927 -0.147 1.00 93.44 94 ILE A CA 1
ATOM 825 C C . ILE A 1 94 ? 5.383 0.449 -1.601 1.00 93.44 94 ILE A C 1
ATOM 827 O O . ILE A 1 94 ? 4.720 -0.504 -2.020 1.00 93.44 94 ILE A O 1
ATOM 831 N N . PRO A 1 95 ? 6.289 1.061 -2.382 1.00 93.06 95 PRO A N 1
ATOM 832 C CA . PRO A 1 95 ? 6.647 0.556 -3.700 1.00 93.06 95 PRO A CA 1
ATOM 833 C C . PRO A 1 95 ? 7.513 -0.707 -3.579 1.00 93.06 95 PRO A C 1
ATOM 835 O O . PRO A 1 95 ? 8.423 -0.784 -2.750 1.00 93.06 95 PRO A O 1
ATOM 838 N N . ILE A 1 96 ? 7.261 -1.693 -4.434 1.00 91.56 96 ILE A N 1
ATOM 839 C CA . ILE A 1 96 ? 8.011 -2.946 -4.522 1.00 91.56 96 ILE A CA 1
ATOM 840 C C . ILE A 1 96 ? 8.638 -3.031 -5.909 1.00 91.56 96 ILE A C 1
ATOM 842 O O . ILE A 1 96 ? 7.937 -3.048 -6.918 1.00 91.56 96 ILE A O 1
ATOM 846 N N . ASN A 1 97 ? 9.969 -3.098 -5.957 1.00 89.00 97 ASN A N 1
ATOM 847 C CA . ASN A 1 97 ? 10.707 -3.195 -7.212 1.00 89.00 97 ASN A CA 1
ATOM 848 C C . ASN A 1 97 ? 10.766 -4.659 -7.658 1.00 89.00 97 ASN A C 1
ATOM 850 O O . ASN A 1 97 ? 11.405 -5.479 -6.995 1.00 89.00 97 ASN A O 1
ATOM 854 N N . LEU A 1 98 ? 10.141 -4.989 -8.786 1.00 86.38 98 LEU A N 1
ATOM 855 C CA . LEU A 1 98 ? 10.099 -6.359 -9.301 1.00 86.38 98 LEU A CA 1
ATOM 856 C C . LEU A 1 98 ? 11.482 -6.881 -9.740 1.00 86.38 98 LEU A C 1
ATOM 858 O O . LEU A 1 98 ? 11.717 -8.095 -9.727 1.00 86.38 98 LEU A O 1
ATOM 862 N N . ASN A 1 99 ? 12.412 -5.987 -10.086 1.00 84.56 99 ASN A N 1
ATOM 863 C CA . ASN A 1 99 ? 13.792 -6.328 -10.443 1.00 84.56 99 ASN A CA 1
ATOM 864 C C . ASN A 1 99 ? 14.614 -6.770 -9.219 1.00 84.56 99 ASN A C 1
ATOM 866 O O . ASN A 1 99 ? 15.631 -7.432 -9.367 1.00 84.56 99 ASN A O 1
ATOM 870 N N . LEU A 1 100 ? 14.170 -6.498 -7.985 1.00 81.31 100 LEU A N 1
ATOM 871 C CA . LEU A 1 100 ? 14.825 -7.067 -6.794 1.00 81.31 100 LEU A CA 1
ATOM 872 C C . LEU A 1 100 ? 14.553 -8.569 -6.623 1.00 81.31 100 LEU A C 1
ATOM 874 O O . LEU A 1 100 ? 15.195 -9.223 -5.808 1.00 81.31 100 LEU A O 1
ATOM 878 N N . PHE A 1 101 ? 13.614 -9.117 -7.395 1.00 75.44 101 PHE A N 1
ATOM 879 C CA . PHE A 1 101 ? 13.216 -10.521 -7.360 1.00 75.44 101 PHE A CA 1
ATOM 880 C C . PHE A 1 101 ? 13.597 -11.250 -8.665 1.00 75.44 101 PHE A C 1
ATOM 882 O O . PHE A 1 101 ? 12.938 -12.216 -9.029 1.00 75.44 101 PHE A O 1
ATOM 889 N N . SER A 1 102 ? 14.547 -10.735 -9.466 1.00 61.41 102 SER A N 1
ATOM 890 C CA . SER A 1 102 ? 14.920 -11.264 -10.803 1.00 61.41 102 SER A CA 1
ATOM 891 C C . SER A 1 102 ? 16.259 -12.008 -10.878 1.00 61.41 102 SER A C 1
ATOM 893 O O . SER A 1 102 ? 16.789 -12.120 -11.975 1.00 61.41 102 SER A O 1
ATOM 895 N N . ASN A 1 103 ? 16.830 -12.471 -9.766 1.00 52.66 103 ASN A N 1
ATOM 896 C CA . ASN A 1 103 ? 18.198 -13.012 -9.773 1.00 52.66 103 ASN A CA 1
ATOM 897 C C . ASN A 1 103 ? 18.307 -14.544 -9.697 1.00 52.66 103 ASN A C 1
ATOM 899 O O . ASN A 1 103 ? 19.391 -15.023 -9.383 1.00 52.66 103 ASN A O 1
ATOM 903 N N . ASP A 1 104 ? 17.246 -15.281 -10.030 1.00 44.28 104 ASP A N 1
ATOM 904 C CA . ASP A 1 104 ? 17.311 -16.726 -10.294 1.00 44.28 104 ASP A CA 1
ATOM 905 C C . ASP A 1 104 ? 16.712 -17.037 -11.671 1.00 44.28 104 ASP A C 1
ATOM 907 O O . ASP A 1 104 ? 15.604 -16.514 -11.951 1.00 44.28 104 ASP A O 1
#

Solvent-accessible surface area (backbone atoms only — not comparable to full-atom values): 6271 Å² total; per-residue (Å²): 133,85,75,81,70,89,48,66,70,55,52,51,52,53,50,52,52,52,52,49,52,51,50,52,60,66,73,42,88,72,57,92,44,55,47,76,40,66,63,45,80,43,95,83,75,46,62,41,54,32,41,37,36,34,68,83,82,29,40,32,46,36,34,40,77,34,67,78,73,49,75,64,53,49,52,51,50,52,51,59,53,68,73,51,81,50,94,86,42,51,70,46,80,46,81,39,56,51,64,81,73,62,89,123

Secondary structure (DSSP, 8-state):
---S---HHHHHHHHHHHHHHHHHHHH-S--TTEEEEESPPPTTS---SEEEEETTTTEEEEEEEES---HHHHHHHHHHHHT---TT-EEEEEEEEGGGG---